Protein AF-A0A967KY96-F1 (afdb_monomer_lite)

Structure (mmCIF, N/CA/C/O backbone):
data_AF-A0A967KY96-F1
#
_entry.id   AF-A0A967KY96-F1
#
loop_
_atom_site.group_PDB
_atom_site.id
_atom_site.type_symbol
_atom_site.label_atom_id
_atom_site.label_alt_id
_atom_site.label_comp_id
_atom_site.label_asym_id
_atom_site.label_entity_id
_atom_site.label_seq_id
_atom_site.pdbx_PDB_ins_code
_atom_site.Cartn_x
_atom_site.Cartn_y
_atom_site.Cartn_z
_atom_site.occupancy
_atom_site.B_iso_or_equiv
_atom_site.auth_seq_id
_atom_site.auth_comp_id
_atom_site.auth_asym_id
_atom_site.auth_atom_id
_atom_site.pdbx_PDB_model_num
ATOM 1 N N . MET A 1 1 ? -12.284 5.859 15.317 1.00 91.19 1 MET A N 1
ATOM 2 C CA . MET A 1 1 ? -11.064 6.590 14.907 1.00 91.19 1 MET A CA 1
ATOM 3 C C . MET A 1 1 ? -10.737 6.185 13.480 1.00 91.19 1 MET A C 1
ATOM 5 O O . MET A 1 1 ? -10.942 5.020 13.165 1.00 91.19 1 MET A O 1
ATOM 9 N N . ASN A 1 2 ? -10.301 7.123 12.636 1.00 96.38 2 ASN A N 1
ATOM 10 C CA . ASN A 1 2 ? -9.962 6.864 11.233 1.00 96.38 2 ASN A CA 1
ATOM 11 C C . ASN A 1 2 ? -8.521 7.312 10.982 1.00 96.38 2 ASN A C 1
ATOM 13 O O . ASN A 1 2 ? -8.162 8.418 11.384 1.00 96.38 2 ASN A O 1
ATOM 17 N N . ILE A 1 3 ? -7.724 6.472 10.328 1.00 98.19 3 ILE A N 1
ATOM 18 C CA . ILE A 1 3 ? -6.338 6.773 9.962 1.00 98.19 3 ILE A CA 1
ATOM 19 C C . ILE A 1 3 ? -6.242 6.835 8.439 1.00 98.19 3 ILE A C 1
ATOM 21 O O . ILE A 1 3 ? -6.609 5.884 7.755 1.00 98.19 3 ILE A O 1
ATOM 25 N N . LEU A 1 4 ? -5.710 7.942 7.923 1.00 98.19 4 LEU A N 1
ATOM 26 C CA . LEU A 1 4 ? -5.303 8.076 6.528 1.00 98.19 4 LEU A CA 1
ATOM 27 C C . LEU A 1 4 ? -3.774 8.076 6.460 1.00 98.19 4 LEU A C 1
ATOM 29 O O . LEU A 1 4 ? -3.138 8.947 7.052 1.00 98.19 4 LEU A O 1
ATOM 33 N N . PHE A 1 5 ? -3.202 7.129 5.722 1.00 97.12 5 PHE A N 1
ATOM 34 C CA . PHE A 1 5 ? -1.783 7.107 5.377 1.00 97.12 5 PHE A CA 1
ATOM 35 C C . PHE A 1 5 ? -1.601 7.526 3.922 1.00 97.12 5 PHE A C 1
ATOM 37 O O . PHE A 1 5 ? -2.212 6.954 3.026 1.00 97.12 5 PHE A O 1
ATOM 44 N N . VAL A 1 6 ? -0.737 8.508 3.684 1.00 97.62 6 VAL A N 1
ATOM 45 C CA . VAL A 1 6 ? -0.276 8.866 2.339 1.00 97.62 6 VAL A CA 1
ATOM 46 C C . VAL A 1 6 ? 1.170 8.406 2.242 1.00 97.62 6 VAL A C 1
ATOM 48 O O . VAL A 1 6 ? 2.007 8.854 3.025 1.00 97.62 6 VAL A O 1
ATOM 51 N N . SER A 1 7 ? 1.446 7.465 1.345 1.00 95.31 7 SER A N 1
ATOM 52 C CA . SER A 1 7 ? 2.751 6.809 1.240 1.00 95.31 7 SER A CA 1
ATOM 53 C C . SER A 1 7 ? 3.126 6.612 -0.217 1.00 95.31 7 SER A C 1
ATOM 55 O O . SER A 1 7 ? 2.292 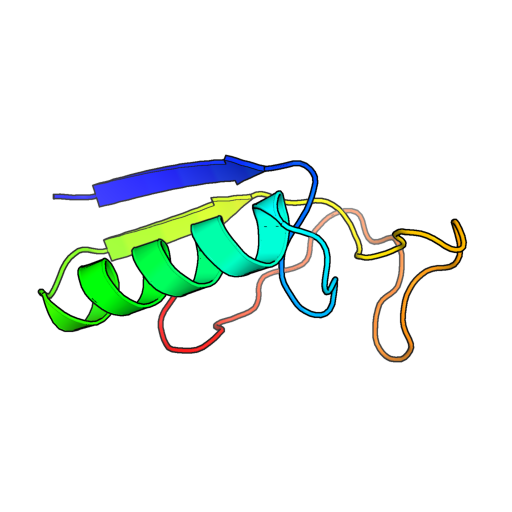6.199 -1.018 1.00 95.31 7 SER A O 1
ATOM 57 N N . ASP A 1 8 ? 4.392 6.844 -0.549 1.00 94.81 8 ASP A N 1
ATOM 58 C CA . ASP A 1 8 ? 4.906 6.558 -1.890 1.00 94.81 8 ASP A CA 1
ATOM 59 C C . ASP A 1 8 ? 4.940 5.050 -2.173 1.00 94.81 8 ASP A C 1
ATOM 61 O O . ASP A 1 8 ? 4.716 4.632 -3.302 1.00 94.81 8 ASP A O 1
ATOM 65 N N . ASN A 1 9 ? 5.137 4.239 -1.123 1.00 95.81 9 ASN A N 1
ATOM 66 C CA . ASN A 1 9 ? 5.224 2.789 -1.245 1.00 95.81 9 ASN A CA 1
ATOM 67 C C . ASN A 1 9 ? 4.211 2.036 -0.392 1.00 95.81 9 ASN A C 1
ATOM 69 O O . ASN A 1 9 ? 3.931 2.403 0.759 1.00 95.81 9 ASN A O 1
ATOM 73 N N . PHE A 1 10 ? 3.747 0.921 -0.942 1.00 97.44 10 PHE A N 1
ATOM 74 C CA . PHE A 1 10 ? 2.879 -0.050 -0.288 1.00 97.44 10 PHE A CA 1
ATOM 75 C C . PHE A 1 10 ? 3.068 -1.428 -0.950 1.00 97.44 10 PHE A C 1
ATOM 77 O O . PHE A 1 10 ? 3.606 -1.493 -2.059 1.00 97.44 10 PHE A O 1
ATOM 84 N N . PRO A 1 11 ? 2.679 -2.551 -0.311 1.00 96.50 11 PRO A N 1
ATOM 85 C CA . PRO A 1 11 ? 2.693 -3.845 -0.984 1.00 96.50 11 PRO A CA 1
ATOM 86 C C . PRO A 1 11 ? 2.018 -3.768 -2.360 1.00 96.50 11 PRO A C 1
ATOM 88 O O . PRO A 1 11 ? 1.006 -3.077 -2.495 1.00 96.50 11 PRO A O 1
ATOM 91 N N . PRO A 1 12 ? 2.563 -4.448 -3.382 1.00 96.31 12 PRO A N 1
ATOM 92 C CA . PRO A 1 12 ? 3.554 -5.532 -3.348 1.00 96.31 12 PRO A CA 1
ATOM 93 C C . PRO A 1 12 ? 5.032 -5.119 -3.205 1.00 96.31 12 PRO A C 1
ATOM 95 O O . PRO A 1 12 ? 5.907 -5.987 -3.241 1.00 96.31 12 PRO A O 1
ATOM 98 N N . GLU A 1 13 ? 5.350 -3.836 -3.035 1.00 97.38 13 GLU A N 1
ATOM 99 C CA . GLU A 1 13 ? 6.738 -3.403 -2.853 1.00 97.38 13 GLU A CA 1
ATOM 100 C C . GLU A 1 13 ? 7.317 -3.930 -1.530 1.00 97.38 13 GLU A C 1
ATOM 102 O O . GLU A 1 13 ? 6.672 -3.908 -0.481 1.00 97.38 13 GLU A O 1
ATOM 107 N N . SER A 1 14 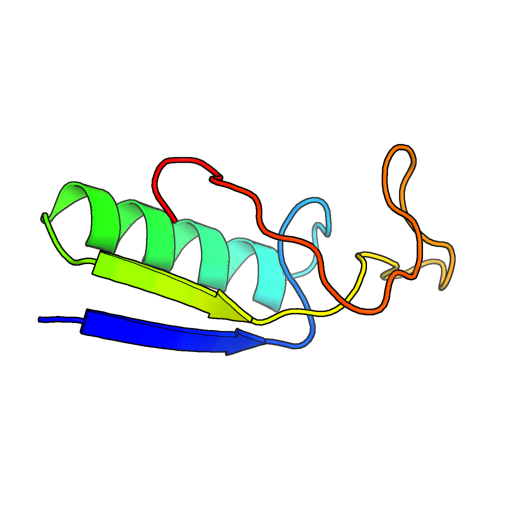? 8.563 -4.408 -1.567 1.00 94.81 14 SER A N 1
ATOM 108 C CA . SER A 1 14 ? 9.227 -5.058 -0.425 1.00 94.81 14 SER A CA 1
ATOM 109 C C . SER A 1 14 ? 10.194 -4.144 0.329 1.00 94.81 14 SER A C 1
ATOM 111 O O . SER A 1 14 ? 10.972 -4.595 1.171 1.00 94.81 14 SER A O 1
ATOM 113 N N . ASN A 1 15 ? 10.167 -2.840 0.048 1.00 95.88 15 ASN A N 1
ATOM 114 C CA . ASN A 1 15 ? 11.034 -1.896 0.729 1.00 95.88 15 ASN A CA 1
ATOM 115 C C . ASN A 1 15 ? 10.557 -1.616 2.165 1.00 95.88 15 ASN A C 1
ATOM 117 O O . ASN A 1 15 ? 9.431 -1.917 2.576 1.00 95.88 15 ASN A O 1
ATOM 121 N N . ALA A 1 16 ? 11.458 -1.051 2.966 1.00 96.38 16 ALA A N 1
ATOM 122 C CA . ALA A 1 16 ? 11.203 -0.791 4.375 1.00 96.38 16 ALA A CA 1
ATOM 123 C C . ALA A 1 16 ? 9.958 0.089 4.654 1.00 96.38 16 ALA A C 1
ATOM 125 O O . ALA A 1 16 ? 9.250 -0.218 5.617 1.00 96.38 16 ALA A O 1
ATOM 126 N N . PRO A 1 17 ? 9.655 1.171 3.897 1.00 94.88 17 PRO A N 1
ATOM 127 C CA . PRO A 1 17 ? 8.420 1.928 4.111 1.00 94.88 17 PRO A CA 1
ATOM 128 C C . PRO A 1 17 ? 7.158 1.121 3.777 1.00 94.88 17 PRO A C 1
ATOM 130 O O . PRO A 1 17 ? 6.257 1.108 4.613 1.00 94.88 17 PRO A O 1
ATOM 133 N N . ALA A 1 18 ? 7.104 0.390 2.655 1.00 97.25 18 ALA A N 1
ATOM 134 C CA . ALA A 1 18 ? 5.945 -0.444 2.321 1.00 97.25 18 ALA A CA 1
ATOM 135 C C . ALA A 1 18 ? 5.671 -1.490 3.409 1.00 97.25 18 ALA A C 1
ATOM 137 O O . ALA A 1 18 ? 4.561 -1.574 3.937 1.00 97.25 18 ALA A O 1
ATOM 138 N N . SER A 1 19 ? 6.716 -2.222 3.811 1.00 97.38 19 SER A N 1
ATOM 139 C CA . SER A 1 19 ? 6.601 -3.301 4.797 1.00 97.38 19 SER A CA 1
ATOM 140 C C . SER A 1 19 ? 6.137 -2.788 6.163 1.00 97.38 19 SER A C 1
ATOM 142 O O . SER A 1 19 ? 5.227 -3.353 6.763 1.00 97.38 19 SER A O 1
ATOM 144 N N . ARG A 1 20 ? 6.726 -1.691 6.663 1.00 96.88 20 ARG A N 1
ATOM 145 C CA . ARG A 1 20 ? 6.359 -1.127 7.974 1.00 96.88 20 ARG A CA 1
ATOM 146 C C . ARG A 1 20 ? 4.951 -0.543 7.976 1.00 96.88 20 ARG A C 1
ATOM 148 O O . ARG A 1 20 ? 4.198 -0.805 8.912 1.00 96.88 20 ARG A O 1
ATOM 155 N N . THR A 1 21 ? 4.590 0.225 6.947 1.00 97.06 21 THR A N 1
ATOM 156 C CA . THR A 1 21 ? 3.254 0.829 6.841 1.00 97.06 21 THR A CA 1
ATOM 157 C C . THR A 1 21 ? 2.181 -0.250 6.791 1.00 97.06 21 THR A C 1
ATOM 159 O O . THR A 1 21 ? 1.215 -0.175 7.547 1.00 97.06 21 THR A O 1
ATOM 162 N N . TYR A 1 22 ? 2.382 -1.290 5.980 1.00 98.25 22 TYR A N 1
ATOM 163 C CA . TYR A 1 22 ? 1.466 -2.424 5.894 1.00 98.25 22 TYR A CA 1
ATOM 164 C C . TYR A 1 22 ? 1.292 -3.149 7.233 1.00 98.25 22 TYR A C 1
ATOM 166 O O . TYR A 1 22 ? 0.174 -3.354 7.708 1.00 98.25 22 TYR A O 1
ATOM 174 N N . GLU A 1 23 ? 2.403 -3.472 7.893 1.00 98.19 23 GLU A N 1
ATOM 175 C CA . GLU A 1 23 ? 2.409 -4.167 9.178 1.00 98.19 23 GLU A CA 1
ATOM 176 C C . GLU A 1 23 ? 1.714 -3.372 10.295 1.00 98.19 23 GLU A C 1
ATOM 178 O O . GLU A 1 23 ? 1.043 -3.951 11.158 1.00 98.19 23 GLU A O 1
ATOM 183 N N . HIS A 1 24 ? 1.843 -2.046 10.300 1.00 97.69 24 HIS A N 1
ATOM 184 C CA . HIS A 1 24 ? 1.115 -1.193 11.236 1.00 97.69 24 HIS A CA 1
ATOM 185 C C . HIS A 1 24 ? -0.369 -1.082 10.881 1.00 97.69 24 HIS A C 1
ATOM 187 O O . HIS A 1 24 ? -1.213 -1.294 11.755 1.00 97.69 24 HIS A O 1
ATOM 193 N N . ALA A 1 25 ? -0.688 -0.829 9.609 1.00 98.25 25 ALA A N 1
ATOM 194 C CA . ALA A 1 25 ? -2.056 -0.728 9.114 1.00 98.25 25 ALA A CA 1
ATOM 195 C C . ALA A 1 25 ? -2.870 -1.980 9.460 1.00 98.25 25 ALA A C 1
ATOM 197 O O . ALA A 1 25 ? -3.924 -1.879 10.086 1.00 98.25 25 ALA A O 1
ATOM 198 N N . LYS A 1 26 ? -2.312 -3.167 9.209 1.00 98.25 26 LYS A N 1
ATOM 199 C CA . LYS A 1 26 ? -2.941 -4.448 9.544 1.00 98.25 26 LYS A CA 1
ATOM 200 C C . LYS A 1 26 ? -3.184 -4.624 11.047 1.00 98.25 26 LYS A C 1
ATOM 202 O O . LYS A 1 26 ? -4.204 -5.185 11.450 1.00 98.25 26 LYS A O 1
ATOM 207 N N . ARG A 1 27 ? -2.274 -4.152 11.911 1.00 98.31 27 ARG A N 1
ATOM 208 C CA . ARG A 1 27 ? -2.472 -4.179 13.376 1.00 98.31 27 ARG A CA 1
ATOM 209 C C . ARG A 1 27 ? -3.598 -3.242 13.813 1.00 98.31 27 ARG A C 1
ATOM 211 O O . ARG A 1 27 ? -4.383 -3.628 14.673 1.00 98.31 27 ARG A O 1
ATOM 218 N N . TRP A 1 28 ? -3.706 -2.054 13.224 1.00 98.12 28 TRP A N 1
ATOM 219 C CA . TRP A 1 28 ? -4.783 -1.109 13.537 1.00 98.12 28 TRP A CA 1
ATOM 220 C C . TRP A 1 28 ? -6.145 -1.590 13.041 1.00 98.12 28 TRP A C 1
ATOM 222 O O . TRP A 1 28 ? -7.117 -1.514 13.792 1.00 98.12 28 TRP A O 1
ATOM 232 N N . VAL A 1 29 ? -6.212 -2.174 11.842 1.00 98.44 29 VAL A N 1
ATOM 233 C CA . VAL A 1 29 ? -7.436 -2.813 11.336 1.00 98.44 29 VAL A CA 1
ATOM 234 C C . VAL A 1 29 ? -7.913 -3.903 12.300 1.00 98.44 29 VAL A C 1
ATOM 236 O O . VAL A 1 29 ? -9.078 -3.911 12.693 1.00 98.44 29 VAL A O 1
ATOM 239 N N . LYS A 1 30 ? -7.007 -4.758 12.801 1.00 98.25 30 LYS A N 1
ATOM 240 C CA . LYS A 1 30 ? -7.331 -5.767 13.834 1.00 98.25 30 LYS A CA 1
ATOM 241 C C . LYS A 1 30 ? -7.835 -5.174 15.155 1.00 98.25 30 LYS A C 1
ATOM 243 O O . LYS A 1 30 ? -8.525 -5.862 15.899 1.00 98.25 30 LYS A O 1
ATOM 248 N N . GLN A 1 31 ? -7.502 -3.921 15.454 1.00 98.25 31 GLN A N 1
ATOM 249 C CA . GLN A 1 31 ? -8.012 -3.182 16.614 1.00 98.25 31 GLN A CA 1
ATOM 250 C C . GLN A 1 31 ? -9.353 -2.478 16.329 1.00 98.25 31 GLN A C 1
ATOM 252 O O . GLN A 1 31 ? -9.835 -1.720 17.168 1.00 98.25 31 GLN A O 1
ATOM 257 N N . GLY A 1 32 ? -9.965 -2.706 15.161 1.00 98.06 32 GLY A N 1
ATOM 258 C CA . GLY A 1 32 ? -11.229 -2.090 14.755 1.00 98.06 32 GLY A CA 1
ATOM 259 C C . GLY A 1 32 ? -11.088 -0.646 14.266 1.00 98.06 32 GLY A C 1
ATOM 260 O O . GLY A 1 32 ? -12.081 0.077 14.178 1.00 98.06 32 GLY A O 1
ATOM 261 N N . ILE A 1 33 ? -9.866 -0.193 13.970 1.00 98.44 33 ILE A N 1
ATOM 262 C CA . ILE A 1 33 ? -9.613 1.143 13.428 1.00 98.44 33 ILE A CA 1
ATOM 263 C C . ILE A 1 33 ? -9.755 1.086 11.910 1.00 98.44 33 ILE A C 1
ATOM 265 O O . ILE A 1 33 ? -9.134 0.253 11.255 1.00 98.44 33 ILE A O 1
ATOM 269 N N . LYS A 1 34 ? -10.522 2.018 11.339 1.00 98.50 34 LYS A N 1
ATOM 270 C CA . LYS A 1 34 ? -10.589 2.175 9.887 1.00 98.50 34 LYS A CA 1
ATOM 271 C C . LYS A 1 34 ? -9.298 2.819 9.392 1.00 98.50 34 LYS A C 1
ATOM 273 O O . LYS A 1 34 ? -9.008 3.964 9.749 1.00 98.50 34 LYS A O 1
ATOM 278 N N . VAL A 1 35 ? -8.550 2.092 8.573 1.00 98.62 35 VAL A N 1
ATOM 279 C CA . VAL A 1 35 ? -7.348 2.589 7.903 1.00 98.62 35 VAL A CA 1
ATOM 280 C C . VAL A 1 35 ? -7.670 2.791 6.424 1.00 98.62 35 VAL A C 1
ATOM 282 O O . VAL A 1 35 ? -8.546 2.135 5.877 1.00 98.62 35 VAL A O 1
ATOM 285 N N . THR A 1 36 ? -7.036 3.771 5.798 1.00 98.62 36 THR A N 1
ATOM 286 C CA . THR A 1 36 ? -7.057 3.963 4.349 1.00 98.62 36 THR A CA 1
ATOM 287 C C . THR A 1 36 ? -5.663 4.391 3.930 1.00 98.62 36 THR A C 1
ATOM 289 O O . THR A 1 36 ? -5.081 5.281 4.557 1.00 98.62 36 THR A O 1
ATOM 292 N N . VAL A 1 37 ? -5.127 3.770 2.884 1.00 98.31 37 VAL A N 1
ATOM 293 C CA . VAL A 1 37 ? -3.819 4.117 2.323 1.00 98.31 37 VAL A CA 1
ATOM 294 C C . VAL A 1 37 ? -4.006 4.705 0.929 1.00 98.31 37 VAL A C 1
ATOM 296 O O . VAL A 1 37 ? -4.664 4.117 0.077 1.00 98.31 37 VAL A O 1
ATOM 299 N N . ILE A 1 38 ? -3.422 5.877 0.696 1.00 98.12 38 ILE A N 1
ATOM 300 C CA . ILE A 1 38 ? -3.266 6.458 -0.638 1.00 98.12 38 ILE A CA 1
ATOM 301 C C . ILE A 1 38 ? -1.810 6.273 -1.043 1.00 98.12 38 ILE A 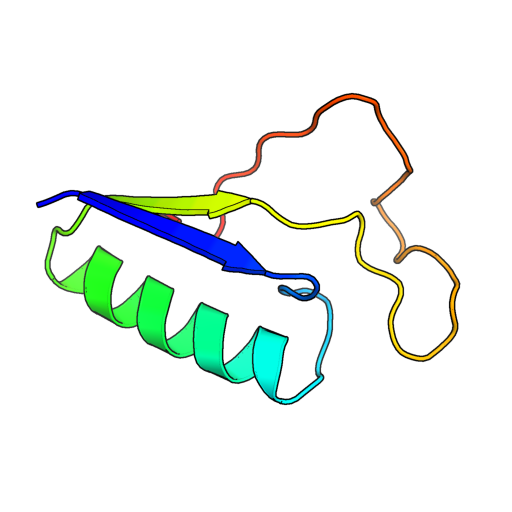C 1
ATOM 303 O O . ILE A 1 38 ? -0.905 6.728 -0.338 1.00 98.12 38 ILE A O 1
ATOM 307 N N . THR A 1 39 ? -1.603 5.606 -2.175 1.00 97.06 39 THR A N 1
ATOM 308 C CA . THR A 1 39 ? -0.279 5.277 -2.696 1.00 97.06 39 THR A CA 1
ATOM 309 C C . THR A 1 39 ? -0.250 5.274 -4.223 1.00 97.06 39 THR A C 1
ATOM 311 O O . THR A 1 39 ? -1.291 5.401 -4.877 1.00 97.06 39 THR A O 1
ATOM 314 N N . CYS A 1 40 ? 0.953 5.190 -4.780 1.00 95.75 40 CYS A N 1
ATOM 315 C CA . CYS A 1 40 ? 1.216 5.140 -6.212 1.00 95.75 40 CYS A CA 1
ATOM 316 C C . CYS A 1 40 ? 1.029 3.713 -6.758 1.00 95.75 40 CYS A C 1
ATOM 318 O O . CYS A 1 40 ? 0.889 2.751 -6.004 1.00 95.75 40 CYS A O 1
ATOM 320 N N . ALA A 1 41 ? 1.036 3.553 -8.086 1.00 96.75 41 ALA A N 1
ATOM 321 C CA . ALA A 1 41 ? 1.164 2.215 -8.661 1.00 96.75 41 ALA A CA 1
ATOM 322 C C . ALA A 1 41 ? 2.552 1.649 -8.293 1.00 96.75 41 ALA A C 1
ATOM 324 O O . ALA A 1 41 ? 3.548 2.333 -8.543 1.00 96.75 41 ALA A O 1
ATOM 325 N N . PRO A 1 42 ? 2.631 0.431 -7.733 1.00 97.12 42 PRO A N 1
ATOM 326 C CA . PRO A 1 42 ? 3.870 -0.123 -7.191 1.00 97.12 42 PRO A CA 1
ATOM 327 C C . PRO A 1 42 ? 4.901 -0.321 -8.301 1.00 97.12 42 PRO A C 1
ATOM 329 O O . PRO A 1 42 ? 4.582 -0.930 -9.326 1.00 97.12 42 PRO A O 1
ATOM 332 N N . ASN A 1 43 ? 6.127 0.172 -8.113 1.00 96.88 43 ASN A N 1
ATOM 333 C CA . ASN A 1 43 ? 7.184 0.084 -9.128 1.00 96.88 43 ASN A CA 1
ATOM 334 C C . ASN A 1 43 ? 8.625 0.023 -8.580 1.00 96.88 43 ASN A C 1
ATOM 336 O O . ASN A 1 43 ? 9.571 -0.129 -9.359 1.00 96.88 43 ASN A O 1
ATOM 340 N N . PHE A 1 44 ? 8.832 0.152 -7.272 1.00 96.19 44 PHE A N 1
ATOM 341 C CA . PHE A 1 44 ? 10.151 0.098 -6.650 1.00 96.19 44 PHE A CA 1
ATOM 342 C C . PHE A 1 44 ? 10.685 -1.346 -6.539 1.00 96.19 44 PHE A C 1
ATOM 344 O O . PHE A 1 44 ? 9.922 -2.237 -6.173 1.00 96.19 44 PHE A O 1
ATOM 351 N N . PRO A 1 45 ? 12.006 -1.594 -6.693 1.00 94.75 45 PRO A N 1
ATOM 352 C CA . PRO A 1 45 ? 13.068 -0.650 -7.072 1.00 94.75 45 PRO A CA 1
ATOM 353 C C . PRO A 1 45 ? 13.312 -0.522 -8.579 1.00 94.75 45 PRO A C 1
ATOM 355 O O . PRO A 1 45 ? 14.088 0.335 -8.992 1.00 94.75 45 PRO A O 1
ATOM 358 N N . GLN A 1 46 ? 12.719 -1.384 -9.403 1.00 95.56 46 GLN A N 1
ATOM 359 C CA . GLN A 1 46 ? 13.079 -1.491 -10.820 1.00 95.56 46 GLN A CA 1
ATOM 360 C C . GLN A 1 46 ? 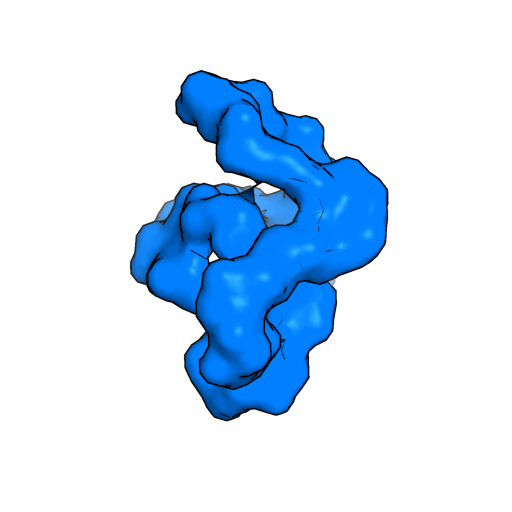12.562 -0.320 -11.668 1.00 95.56 46 GLN A C 1
ATOM 362 O O . GLN A 1 46 ? 12.976 -0.174 -12.815 1.00 95.56 46 GLN A O 1
ATOM 367 N N . GLY A 1 47 ? 11.651 0.496 -11.132 1.00 95.31 47 GLY A N 1
ATOM 368 C CA . GLY A 1 47 ? 10.964 1.552 -11.875 1.00 95.31 47 GLY A CA 1
ATOM 369 C C . GLY A 1 47 ? 9.940 1.012 -12.878 1.00 95.31 47 GLY A C 1
ATOM 370 O O . GLY A 1 47 ? 9.423 1.770 -13.696 1.00 95.31 47 GLY A O 1
ATOM 371 N N . VAL A 1 48 ? 9.635 -0.286 -12.818 1.00 96.19 48 VAL A N 1
ATOM 372 C CA . VAL A 1 48 ? 8.664 -0.973 -13.675 1.00 96.19 48 VAL A CA 1
ATOM 373 C C . VAL A 1 48 ? 7.471 -1.360 -12.816 1.00 96.19 48 VAL A C 1
ATOM 375 O O . VAL A 1 48 ? 7.648 -1.921 -11.739 1.00 96.19 48 VAL A O 1
ATOM 378 N N . VAL A 1 49 ? 6.263 -1.042 -13.285 1.00 97.12 49 VAL A N 1
ATOM 379 C CA . VAL A 1 49 ? 5.033 -1.359 -12.552 1.00 97.12 49 VAL A CA 1
ATOM 380 C C . VAL A 1 49 ? 4.887 -2.876 -12.408 1.00 97.12 49 VAL A C 1
ATOM 382 O O . VAL A 1 49 ? 5.088 -3.600 -13.381 1.00 97.12 49 VAL A O 1
ATOM 385 N N . TYR A 1 50 ? 4.540 -3.341 -11.207 1.00 96.44 50 TYR A N 1
ATOM 386 C CA . TYR A 1 50 ? 4.359 -4.768 -10.923 1.00 96.44 50 TYR A CA 1
ATOM 387 C C . TYR A 1 50 ? 3.248 -5.395 -11.781 1.00 96.44 50 TYR A C 1
ATOM 389 O O . TYR A 1 50 ? 2.252 -4.745 -12.110 1.00 96.44 50 TYR A O 1
ATOM 397 N N . ASP A 1 51 ? 3.383 -6.688 -12.087 1.00 96.06 51 ASP A N 1
ATOM 398 C CA . ASP A 1 51 ? 2.365 -7.442 -12.822 1.00 96.06 51 ASP A CA 1
ATOM 399 C C . ASP A 1 51 ? 0.991 -7.351 -12.140 1.00 96.06 51 ASP A C 1
ATOM 401 O O . ASP A 1 51 ? 0.863 -7.425 -10.919 1.00 96.06 51 ASP A O 1
ATOM 405 N N . GLY A 1 52 ? -0.057 -7.167 -12.946 1.00 94.44 52 GLY A N 1
ATOM 406 C CA . GLY A 1 52 ? -1.423 -6.932 -12.463 1.00 94.44 52 GLY A CA 1
ATOM 407 C C . GLY A 1 52 ? -1.735 -5.465 -12.142 1.00 94.44 52 GLY A C 1
ATOM 408 O O . GLY A 1 52 ? -2.906 -5.073 -12.180 1.00 94.44 52 GLY A O 1
ATOM 409 N N . TYR A 1 53 ? -0.717 -4.624 -11.946 1.00 95.31 53 TYR A N 1
ATOM 410 C CA . TYR A 1 53 ? -0.872 -3.184 -11.771 1.00 95.31 53 TYR A CA 1
ATOM 411 C C . TYR A 1 53 ? -0.673 -2.436 -13.094 1.00 95.31 53 TYR A C 1
ATOM 413 O O . TYR A 1 53 ? -0.018 -2.890 -14.029 1.00 95.31 53 TYR A O 1
ATOM 421 N N . ARG A 1 54 ? -1.286 -1.254 -13.201 1.00 95.25 54 ARG A N 1
ATOM 422 C CA . ARG A 1 54 ? -1.036 -0.298 -14.289 1.00 95.25 54 ARG A CA 1
ATOM 423 C C . ARG A 1 54 ? -1.342 1.110 -13.805 1.00 95.25 54 ARG A C 1
ATOM 425 O O . ARG A 1 54 ? -2.243 1.284 -12.984 1.00 95.25 54 ARG A O 1
ATOM 432 N N . ASN A 1 55 ? -0.671 2.110 -14.370 1.00 94.19 55 ASN A N 1
ATOM 433 C CA . ASN A 1 55 ? -1.002 3.508 -14.109 1.00 94.19 55 ASN A CA 1
ATOM 434 C C . ASN A 1 55 ? -2.429 3.801 -14.591 1.00 94.19 55 ASN A C 1
ATOM 436 O O . ASN A 1 55 ? -2.716 3.825 -15.788 1.00 94.19 55 ASN A O 1
ATOM 440 N N . LYS A 1 56 ? -3.339 3.990 -13.638 1.00 93.06 56 LYS A N 1
ATOM 441 C CA . LYS A 1 56 ? -4.719 4.426 -13.857 1.00 93.06 56 LYS A CA 1
ATOM 442 C C . LYS A 1 56 ? -4.928 5.710 -13.072 1.00 93.06 56 LYS A C 1
ATOM 444 O O . LYS A 1 56 ? -4.287 5.919 -12.051 1.00 93.06 56 LYS A O 1
ATOM 449 N N . TRP A 1 57 ? -5.894 6.515 -13.502 1.00 93.81 57 TRP A N 1
ATOM 450 C CA . TRP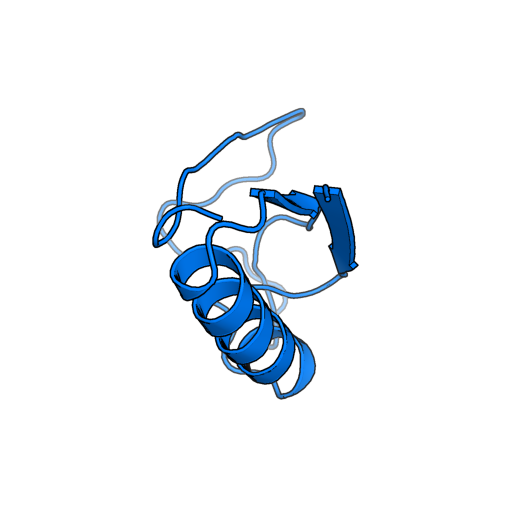 A 1 57 ? -6.311 7.706 -12.759 1.00 93.81 57 TRP A CA 1
ATOM 451 C C . TRP A 1 57 ? -6.679 7.399 -11.299 1.00 93.81 57 TRP A C 1
ATOM 453 O O . TRP A 1 57 ? -6.351 8.164 -10.398 1.00 93.81 57 TRP A O 1
ATOM 463 N N . ARG A 1 58 ? -7.372 6.278 -11.064 1.00 95.12 58 ARG A N 1
ATOM 464 C CA . ARG A 1 58 ? -7.769 5.836 -9.728 1.00 95.12 58 ARG A CA 1
ATOM 465 C C . ARG A 1 58 ? -7.960 4.327 -9.690 1.00 95.12 58 ARG A C 1
ATOM 467 O O . ARG A 1 58 ? -8.578 3.756 -10.591 1.00 95.12 58 ARG A O 1
ATOM 474 N N . VAL A 1 59 ? -7.475 3.715 -8.618 1.00 95.31 59 VAL A N 1
ATOM 475 C CA . VAL A 1 59 ? -7.739 2.326 -8.230 1.00 95.31 59 VAL A CA 1
ATOM 476 C C . VAL A 1 59 ? -8.104 2.323 -6.753 1.00 95.31 59 VAL A C 1
ATOM 478 O O . VAL A 1 59 ? -7.628 3.168 -6.000 1.00 95.31 59 VAL A O 1
ATOM 481 N N . ILE A 1 60 ? -9.008 1.428 -6.371 1.00 96.69 60 ILE A N 1
ATOM 482 C CA . ILE A 1 60 ? -9.347 1.160 -4.977 1.00 96.69 60 ILE A CA 1
ATOM 483 C C . ILE A 1 60 ? -9.292 -0.349 -4.821 1.00 96.69 60 I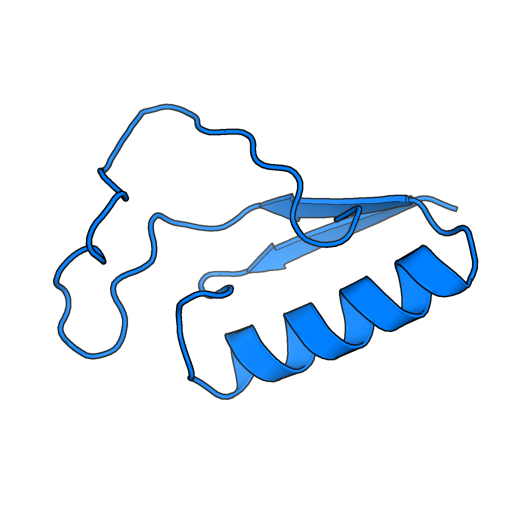LE A C 1
ATOM 485 O O . ILE A 1 60 ? -9.915 -1.066 -5.606 1.00 96.69 60 ILE A O 1
ATOM 489 N N . GLU A 1 61 ? -8.550 -0.798 -3.825 1.00 96.56 61 GLU A N 1
ATOM 490 C CA . GLU A 1 61 ? -8.375 -2.197 -3.462 1.00 96.56 61 GLU A CA 1
ATOM 491 C C . GLU A 1 61 ? -8.588 -2.313 -1.953 1.00 96.56 61 GLU A C 1
ATOM 493 O O . GLU A 1 61 ? -8.342 -1.349 -1.231 1.00 96.56 61 GLU A O 1
ATOM 498 N N . ASP A 1 62 ? -9.081 -3.466 -1.507 1.00 97.31 62 ASP A N 1
ATOM 499 C CA . ASP A 1 62 ? -9.086 -3.844 -0.094 1.00 97.31 62 ASP A CA 1
ATOM 500 C C . ASP A 1 62 ? -7.965 -4.861 0.096 1.00 97.31 62 ASP A C 1
ATOM 502 O O . ASP A 1 62 ? -7.952 -5.905 -0.566 1.00 97.31 62 ASP A O 1
ATOM 506 N N . ILE A 1 63 ? -6.996 -4.529 0.948 1.00 96.38 63 ILE A N 1
ATOM 507 C CA . ILE A 1 63 ? -5.868 -5.412 1.250 1.00 96.38 63 ILE A CA 1
ATOM 508 C C . ILE A 1 63 ? -5.863 -5.658 2.752 1.00 96.38 63 ILE A C 1
ATOM 510 O O . ILE A 1 63 ? -5.493 -4.783 3.529 1.00 96.38 63 ILE A O 1
ATOM 514 N N . ASP A 1 64 ? -6.262 -6.861 3.172 1.00 97.81 64 ASP A N 1
ATOM 515 C CA . ASP A 1 64 ? -6.371 -7.232 4.590 1.00 97.81 64 ASP A CA 1
ATOM 516 C C . ASP A 1 64 ? -7.248 -6.252 5.415 1.00 97.81 64 ASP A C 1
ATOM 518 O O . ASP A 1 64 ? -7.001 -6.041 6.608 1.00 97.81 64 ASP A O 1
ATOM 522 N N . GLY A 1 65 ? -8.282 -5.663 4.796 1.00 97.25 65 GLY A N 1
ATOM 523 C CA . GLY A 1 65 ? -9.187 -4.689 5.420 1.00 97.25 65 GLY A CA 1
ATOM 524 C C . GLY A 1 65 ? -8.649 -3.255 5.527 1.00 97.25 65 GLY A C 1
ATOM 525 O O . GLY A 1 65 ? -9.194 -2.469 6.311 1.00 97.25 65 GLY A O 1
ATOM 526 N N . ILE A 1 66 ? -7.565 -2.934 4.808 1.00 97.94 66 ILE A N 1
ATOM 527 C CA . ILE A 1 66 ? -6.959 -1.594 4.668 1.00 97.94 66 ILE A CA 1
ATOM 528 C C . ILE A 1 66 ? -7.473 -0.911 3.399 1.00 97.94 66 ILE A C 1
ATOM 530 O O . ILE A 1 66 ? -7.552 -1.615 2.367 1.00 97.94 66 ILE A O 1
#

Sequence (66 aa):
MNILFVSDNFPPESNAPASRTYEHAKRWVKQGIKVTVITCAPNFPQGVVYDGYRNKWRVIEDIDGI

Radius of gyration: 11.97 Å; chains: 1; bounding box: 24×16×31 Å

pLDDT: mean 96.68, std 1.5, range [91.19, 98.62]

Foldseek 3Di:
DEEEAEDQDAPVDPDPVNVVVVVVQLVCVVVVYQYDYDYFQDQPPPNDGDPPTDDDPDDDDQDNRD

Secondary structure (DSSP, 8-state):
-EEEEE-S--TT--SHHHHHHHHHHHHHHHTT-EEEEE-PPP-TTTTSPPTT----S-----STT-